Protein AF-A0A815Y997-F1 (afdb_monomer)

Structure (mmCIF, N/CA/C/O backbone):
data_AF-A0A815Y997-F1
#
_entry.id   AF-A0A815Y997-F1
#
loop_
_atom_site.group_PDB
_atom_site.id
_atom_site.type_symbol
_atom_site.label_atom_id
_atom_site.label_alt_id
_atom_site.label_comp_id
_atom_site.label_asym_id
_atom_site.label_entity_id
_atom_site.label_seq_id
_atom_site.pdbx_PDB_ins_code
_atom_site.Cartn_x
_atom_site.Ca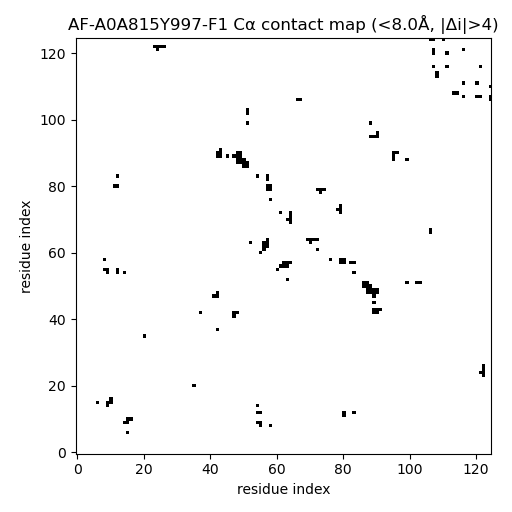rtn_y
_atom_site.Cartn_z
_atom_site.occupancy
_atom_site.B_iso_or_equiv
_atom_site.auth_seq_id
_atom_site.auth_comp_id
_atom_site.auth_asym_id
_atom_site.auth_atom_id
_atom_site.pdbx_PDB_model_num
ATOM 1 N N . MET A 1 1 ? -8.553 -7.867 -25.626 1.00 34.75 1 MET A N 1
ATOM 2 C CA . MET A 1 1 ? -7.092 -7.626 -25.616 1.00 34.75 1 MET A CA 1
ATOM 3 C C . MET A 1 1 ? -6.710 -6.727 -24.426 1.00 34.75 1 MET A C 1
ATOM 5 O O . MET A 1 1 ? -6.294 -5.599 -24.624 1.00 34.75 1 MET A O 1
ATOM 9 N N . LYS A 1 2 ? -6.912 -7.199 -23.182 1.00 36.78 2 LYS A N 1
ATOM 10 C CA . LYS A 1 2 ? -6.585 -6.477 -21.922 1.00 36.78 2 LYS A CA 1
ATOM 11 C C . LYS A 1 2 ? -5.478 -7.158 -21.095 1.00 36.78 2 LYS A C 1
ATOM 13 O O . LYS A 1 2 ? -4.909 -6.549 -20.205 1.00 36.78 2 LYS A O 1
ATOM 18 N N . ILE A 1 3 ? -5.138 -8.401 -21.444 1.00 42.72 3 ILE A N 1
ATOM 19 C CA . ILE A 1 3 ? -4.281 -9.288 -20.643 1.00 42.72 3 ILE A CA 1
ATOM 20 C C . ILE A 1 3 ? -2.800 -8.855 -20.675 1.00 42.72 3 ILE A C 1
ATOM 22 O O . ILE A 1 3 ? -2.062 -9.110 -19.733 1.00 42.72 3 ILE A O 1
ATOM 26 N N . GLN A 1 4 ? -2.346 -8.163 -21.728 1.00 40.91 4 GLN A N 1
ATOM 27 C CA . GLN A 1 4 ? -0.933 -7.775 -21.860 1.00 40.91 4 GLN A CA 1
ATOM 28 C C . GLN A 1 4 ? -0.548 -6.508 -21.084 1.00 40.91 4 GLN A C 1
ATOM 30 O O . GLN A 1 4 ? 0.566 -6.441 -20.575 1.00 40.91 4 GLN A O 1
ATOM 35 N N . SER A 1 5 ? -1.425 -5.504 -20.978 1.00 47.19 5 SER A N 1
ATOM 36 C CA . SER A 1 5 ? -1.063 -4.226 -20.342 1.00 47.19 5 SER A CA 1
ATOM 37 C C . SER A 1 5 ? -0.958 -4.330 -18.822 1.00 47.19 5 SER A C 1
ATOM 39 O O . SER A 1 5 ? -0.089 -3.697 -18.227 1.00 47.19 5 SER A O 1
ATOM 41 N N . GLU A 1 6 ? -1.816 -5.144 -18.203 1.00 53.66 6 GLU A N 1
ATOM 42 C CA . GLU A 1 6 ? -1.800 -5.390 -16.755 1.00 53.66 6 GLU A CA 1
ATOM 43 C C . GLU A 1 6 ? -0.541 -6.176 -16.356 1.00 53.66 6 GLU A C 1
ATOM 45 O O . GLU A 1 6 ? 0.177 -5.758 -15.454 1.00 53.66 6 GLU A O 1
ATOM 50 N N . TYR A 1 7 ? -0.156 -7.191 -17.140 1.00 59.41 7 TYR A N 1
ATOM 51 C CA . TYR A 1 7 ? 1.080 -7.953 -16.921 1.00 59.41 7 TYR A CA 1
ATOM 52 C C . TYR A 1 7 ? 2.360 -7.110 -17.015 1.00 59.41 7 TYR A C 1
ATOM 54 O O . TYR A 1 7 ? 3.330 -7.376 -16.307 1.00 59.41 7 TYR A O 1
ATOM 62 N N . ILE A 1 8 ? 2.400 -6.114 -17.907 1.00 66.06 8 ILE A N 1
ATOM 63 C CA . ILE A 1 8 ? 3.563 -5.223 -18.048 1.00 66.06 8 ILE A CA 1
ATOM 64 C C . ILE A 1 8 ? 3.687 -4.314 -16.821 1.00 66.06 8 ILE A C 1
ATOM 66 O O . ILE A 1 8 ? 4.790 -4.144 -16.299 1.00 66.06 8 ILE A O 1
ATOM 70 N N . ALA A 1 9 ? 2.567 -3.768 -16.336 1.00 69.44 9 ALA A N 1
ATOM 71 C CA . ALA A 1 9 ? 2.550 -2.962 -15.121 1.00 69.44 9 ALA A CA 1
ATOM 72 C C . ALA A 1 9 ? 2.970 -3.799 -13.901 1.00 69.44 9 ALA A C 1
ATOM 74 O O . ALA A 1 9 ? 3.869 -3.389 -13.166 1.00 69.44 9 ALA A O 1
ATOM 75 N N . ASP A 1 10 ? 2.413 -5.000 -13.747 1.00 72.19 10 ASP A N 1
ATOM 76 C CA . ASP A 1 10 ? 2.740 -5.899 -12.638 1.00 72.19 10 ASP A CA 1
ATOM 77 C C . ASP A 1 10 ? 4.213 -6.310 -12.648 1.00 72.19 10 ASP A C 1
ATOM 79 O O . ASP A 1 10 ? 4.871 -6.232 -11.611 1.00 72.19 10 ASP A O 1
ATOM 83 N N . ARG A 1 11 ? 4.773 -6.636 -13.822 1.00 82.62 11 ARG A N 1
ATOM 84 C CA . ARG A 1 11 ? 6.211 -6.915 -13.983 1.00 82.62 11 ARG A CA 1
ATOM 85 C C . ARG A 1 11 ? 7.089 -5.728 -13.621 1.00 82.62 11 ARG A C 1
ATOM 87 O O . ARG A 1 11 ? 8.116 -5.903 -12.970 1.00 82.62 11 ARG A O 1
ATOM 94 N N . SER A 1 12 ? 6.699 -4.520 -14.029 1.00 82.56 12 SER A N 1
ATOM 95 C CA . SER A 1 12 ? 7.466 -3.305 -13.721 1.00 82.56 12 SER A CA 1
ATOM 96 C C . SER A 1 12 ? 7.484 -2.986 -12.222 1.00 82.56 12 SER A C 1
ATOM 98 O O . SER A 1 12 ? 8.475 -2.478 -11.709 1.00 82.56 12 SER A O 1
ATOM 100 N N . LEU A 1 13 ? 6.413 -3.350 -11.510 1.00 82.75 13 LEU A N 1
ATOM 101 C CA . LEU A 1 13 ? 6.271 -3.203 -10.059 1.00 82.75 13 LEU A CA 1
ATOM 102 C C . LEU A 1 13 ? 6.807 -4.419 -9.278 1.00 82.75 13 LEU A C 1
ATOM 104 O O . LEU A 1 13 ? 6.801 -4.417 -8.045 1.00 82.75 13 LEU A O 1
ATOM 108 N N . GLY A 1 14 ? 7.224 -5.476 -9.982 1.00 82.44 14 GLY A N 1
ATOM 109 C CA . GLY A 1 14 ? 7.600 -6.769 -9.413 1.00 82.44 14 GLY A CA 1
ATOM 110 C C . GLY A 1 14 ? 6.451 -7.517 -8.730 1.00 82.44 14 GLY A C 1
ATOM 111 O O . GLY A 1 14 ? 6.708 -8.455 -7.981 1.00 82.44 14 GLY A O 1
ATOM 112 N N . ALA A 1 15 ? 5.198 -7.106 -8.947 1.00 79.50 15 ALA A N 1
ATOM 113 C CA . ALA A 1 15 ? 4.014 -7.713 -8.342 1.00 79.50 15 ALA A CA 1
ATOM 114 C C . ALA A 1 15 ? 3.763 -9.141 -8.855 1.00 79.50 15 ALA A C 1
ATOM 116 O O . ALA A 1 15 ? 3.211 -9.960 -8.127 1.00 79.50 15 ALA A O 1
ATOM 117 N N . ASP A 1 16 ? 4.254 -9.472 -10.052 1.00 82.44 16 ASP A N 1
ATOM 118 C CA . ASP A 1 16 ? 4.198 -10.813 -10.646 1.00 82.44 16 ASP A CA 1
ATOM 119 C C . ASP A 1 16 ? 5.035 -11.864 -9.892 1.00 82.44 16 ASP A C 1
ATOM 121 O O . ASP A 1 16 ? 4.873 -13.063 -10.112 1.00 82.44 16 ASP A O 1
ATOM 125 N N . LYS A 1 17 ? 5.918 -11.424 -8.987 1.00 83.06 17 LYS A N 1
ATOM 126 C CA . LYS A 1 17 ? 6.767 -12.285 -8.148 1.00 83.06 17 LYS A CA 1
ATOM 127 C C . LYS A 1 17 ? 6.179 -12.548 -6.762 1.00 83.06 17 LYS A C 1
ATOM 129 O O . LYS A 1 17 ? 6.819 -13.215 -5.951 1.00 83.06 17 LYS A O 1
ATOM 134 N N . HIS A 1 18 ? 4.995 -12.012 -6.467 1.00 78.81 18 HIS A N 1
ATOM 135 C CA . HIS A 1 18 ? 4.388 -12.075 -5.143 1.00 78.81 18 HIS A CA 1
ATOM 136 C C . HIS A 1 18 ? 2.983 -12.674 -5.197 1.00 78.81 18 HIS A C 1
ATOM 138 O O . HIS A 1 18 ? 2.184 -12.367 -6.077 1.00 78.81 18 HIS A O 1
ATOM 144 N N . VAL A 1 19 ? 2.655 -13.478 -4.187 1.00 77.75 19 VAL A N 1
ATOM 145 C CA . VAL A 1 19 ? 1.258 -13.771 -3.853 1.00 77.75 19 VAL A CA 1
ATOM 146 C C . VAL A 1 19 ? 0.752 -12.610 -3.005 1.00 77.75 19 VAL A C 1
ATOM 148 O O . VAL A 1 19 ? 1.374 -12.274 -1.996 1.00 77.75 19 VAL A O 1
ATOM 151 N N . PHE A 1 20 ? -0.354 -11.987 -3.407 1.00 78.75 20 PHE A N 1
ATOM 152 C CA . PHE A 1 20 ? -0.959 -10.891 -2.655 1.00 78.75 20 PHE A CA 1
ATOM 153 C C . PHE A 1 20 ? -2.379 -11.237 -2.212 1.00 78.75 20 PHE A C 1
ATOM 155 O O . PHE A 1 20 ? -3.056 -12.075 -2.801 1.00 78.75 20 PHE A O 1
ATOM 162 N N . SER A 1 21 ? -2.819 -10.560 -1.158 1.00 74.81 21 SER A N 1
ATOM 163 C CA . SER A 1 21 ? -4.199 -10.556 -0.691 1.00 74.81 21 SER A CA 1
ATOM 164 C C . SER A 1 21 ? -4.541 -9.150 -0.201 1.00 74.81 21 SER A C 1
ATOM 166 O O . SER A 1 21 ? -3.645 -8.380 0.161 1.00 74.81 21 SER A O 1
ATOM 168 N N . VAL A 1 22 ? -5.825 -8.799 -0.218 1.00 76.12 22 VAL A N 1
ATOM 169 C CA . VAL A 1 22 ? -6.319 -7.522 0.299 1.00 76.12 22 VAL A CA 1
ATOM 170 C C . VAL A 1 22 ? -6.853 -7.748 1.706 1.00 76.12 22 VAL A C 1
ATOM 172 O O . VAL A 1 22 ? -7.729 -8.579 1.920 1.00 76.12 22 VAL A O 1
ATOM 175 N N . LEU A 1 23 ? -6.332 -6.992 2.671 1.00 70.62 23 LEU A N 1
ATOM 176 C CA . LEU A 1 23 ? -6.836 -7.012 4.038 1.00 70.62 23 LEU A CA 1
ATOM 177 C C . LEU A 1 23 ? -7.893 -5.914 4.219 1.00 70.62 23 LEU A C 1
ATOM 179 O O . LEU A 1 23 ? -7.590 -4.727 4.080 1.00 70.62 23 LEU A O 1
ATOM 183 N N . GLY A 1 24 ? -9.113 -6.318 4.572 1.00 65.81 24 GLY A N 1
ATOM 184 C CA . GLY A 1 24 ? -10.253 -5.424 4.790 1.00 65.81 24 GLY A CA 1
ATOM 185 C C . GLY A 1 24 ? -11.247 -5.410 3.622 1.00 65.81 24 GLY A C 1
ATOM 186 O O . GLY A 1 24 ? -11.118 -6.210 2.695 1.00 65.81 24 GLY A O 1
ATOM 187 N N . PRO A 1 25 ? -12.257 -4.523 3.667 1.00 63.59 25 PRO A N 1
ATOM 188 C CA . PRO A 1 25 ? -13.288 -4.463 2.637 1.00 63.59 25 PRO A CA 1
ATOM 189 C C . PRO A 1 25 ? -12.693 -4.166 1.255 1.00 63.59 25 PRO A C 1
ATOM 191 O O . PRO A 1 25 ? -11.882 -3.246 1.110 1.00 63.59 25 PRO A O 1
ATOM 194 N N . HIS A 1 26 ? -13.103 -4.933 0.243 1.00 68.12 26 HIS A N 1
ATOM 195 C CA . HIS A 1 26 ? -12.677 -4.748 -1.142 1.00 68.12 26 HIS A CA 1
ATOM 196 C C . HIS A 1 26 ? -13.839 -4.938 -2.122 1.00 68.12 26 HIS A C 1
ATOM 198 O O . HIS A 1 26 ? -14.731 -5.753 -1.908 1.00 68.12 26 HIS A O 1
ATOM 204 N N . LEU A 1 27 ? -13.785 -4.244 -3.260 1.00 65.81 27 LEU A N 1
ATOM 205 C CA . LEU A 1 27 ? -14.838 -4.281 -4.288 1.00 65.81 27 LEU A CA 1
ATOM 206 C C . LEU A 1 27 ? -14.636 -5.381 -5.348 1.00 65.81 27 LEU A C 1
ATOM 208 O O . LEU A 1 27 ? -15.479 -5.585 -6.224 1.00 65.81 27 LEU A O 1
ATOM 212 N N . GLY A 1 28 ? -13.506 -6.094 -5.303 1.00 66.81 28 GLY A N 1
ATOM 213 C CA . GLY A 1 28 ? -13.209 -7.159 -6.257 1.00 66.81 28 GLY A CA 1
ATOM 214 C C . GLY A 1 28 ? -13.954 -8.449 -5.926 1.00 66.81 28 GLY A C 1
ATOM 215 O O . GLY A 1 28 ? -13.407 -9.330 -5.278 1.00 66.81 28 GLY A O 1
ATOM 216 N N . HIS A 1 29 ? -15.182 -8.578 -6.425 1.00 62.84 29 HIS A N 1
ATOM 217 C CA . HIS A 1 29 ? -16.015 -9.791 -6.354 1.00 62.84 29 HIS A CA 1
ATOM 218 C C . HIS A 1 29 ? -15.317 -11.056 -6.896 1.00 62.84 29 HIS A C 1
ATOM 220 O O . HIS A 1 29 ? -15.727 -12.171 -6.599 1.00 62.84 29 HIS A O 1
ATOM 226 N N . TYR A 1 30 ? -14.249 -10.886 -7.677 1.00 67.38 30 TYR A N 1
ATOM 227 C CA . TYR A 1 30 ? -13.436 -11.958 -8.243 1.00 67.38 30 TYR A CA 1
ATOM 228 C C . TYR A 1 30 ? -12.289 -12.438 -7.335 1.00 67.38 30 TYR A C 1
ATOM 230 O O . TYR A 1 30 ? -11.641 -13.423 -7.675 1.00 67.38 30 TYR A O 1
ATOM 238 N N . TYR A 1 31 ? -12.021 -11.780 -6.199 1.00 61.41 31 TYR A N 1
ATOM 239 C CA . TYR A 1 31 ? -10.953 -12.193 -5.275 1.00 61.41 31 TYR A CA 1
ATOM 240 C C . TYR A 1 31 ? -11.365 -13.308 -4.293 1.00 61.41 31 TYR A C 1
ATOM 242 O O . TYR A 1 31 ? -10.506 -13.834 -3.588 1.00 61.41 31 TYR A O 1
ATOM 250 N N . GLY A 1 32 ? -12.635 -13.736 -4.315 1.00 59.78 32 GLY A N 1
ATOM 251 C CA . GLY A 1 32 ? -13.167 -14.813 -3.473 1.00 59.78 32 GLY A CA 1
ATOM 252 C C . GLY A 1 32 ? -13.206 -14.473 -1.976 1.00 59.78 32 GLY A C 1
ATOM 253 O O . GLY A 1 32 ? -12.616 -13.496 -1.526 1.00 59.78 32 GLY A O 1
ATOM 254 N N . ASP A 1 33 ? -13.879 -15.310 -1.185 1.00 59.34 33 ASP A N 1
ATOM 255 C CA . ASP A 1 33 ? -14.001 -15.144 0.274 1.00 59.34 33 ASP A CA 1
ATOM 256 C C . ASP A 1 33 ? -12.776 -15.714 1.019 1.00 59.34 33 ASP A C 1
ATOM 258 O O . ASP A 1 33 ? -12.891 -16.540 1.927 1.00 59.34 33 ASP A O 1
ATOM 262 N N . ILE A 1 34 ? -11.564 -15.339 0.600 1.00 59.97 34 ILE A N 1
ATOM 263 C CA . ILE A 1 34 ? -10.331 -15.872 1.193 1.00 59.97 34 ILE A CA 1
ATOM 264 C C . ILE A 1 34 ? -9.922 -15.014 2.391 1.00 59.97 34 ILE A C 1
ATOM 266 O O . ILE A 1 34 ? -9.319 -13.950 2.253 1.00 59.97 34 ILE A O 1
ATOM 270 N N . ILE A 1 35 ? -10.185 -15.521 3.595 1.00 56.38 35 ILE A N 1
ATOM 271 C CA . ILE A 1 35 ? -9.672 -14.940 4.839 1.00 56.38 35 ILE A CA 1
ATOM 272 C C . ILE A 1 35 ? -8.255 -15.471 5.079 1.00 56.38 35 ILE A C 1
ATOM 274 O O . ILE A 1 35 ? -8.062 -16.633 5.439 1.00 56.38 35 ILE A O 1
ATOM 278 N N . VAL A 1 36 ? -7.247 -14.617 4.897 1.00 62.12 36 VAL A N 1
ATOM 279 C CA . VAL A 1 36 ? -5.849 -14.959 5.192 1.00 62.12 36 VAL A CA 1
ATOM 280 C C . VAL A 1 36 ? -5.518 -14.548 6.626 1.00 62.12 36 VAL A C 1
ATOM 282 O O . VAL A 1 36 ? -5.438 -13.363 6.944 1.00 62.12 36 VAL A O 1
ATOM 285 N N . VAL A 1 37 ? -5.308 -15.533 7.500 1.00 60.12 37 VAL A N 1
ATOM 286 C CA . VAL A 1 37 ? -4.822 -15.309 8.869 1.00 60.12 37 VAL A CA 1
ATOM 287 C C . VAL A 1 37 ? -3.302 -15.404 8.866 1.00 60.12 37 VAL A C 1
ATOM 289 O O . VAL A 1 37 ? -2.734 -16.488 8.722 1.00 60.12 37 VAL A O 1
ATOM 292 N N . PHE A 1 38 ? -2.623 -14.273 9.036 1.00 66.94 38 PHE A N 1
ATOM 293 C CA . PHE A 1 38 ? -1.168 -14.268 9.103 1.00 66.94 38 PHE A CA 1
ATOM 294 C C . PHE A 1 38 ? -0.688 -14.631 10.511 1.00 66.94 38 PHE A C 1
ATOM 296 O O . PHE A 1 38 ? -0.898 -13.892 11.474 1.00 66.94 38 PHE A O 1
ATOM 303 N N . LYS A 1 39 ? 0.008 -15.766 10.635 1.00 80.25 39 LYS A N 1
ATOM 304 C CA . LYS A 1 39 ? 0.821 -16.051 11.824 1.00 80.25 39 LYS A CA 1
ATOM 305 C C . LYS A 1 39 ? 1.896 -14.975 11.954 1.00 80.25 39 LYS A C 1
ATOM 307 O O . LYS A 1 39 ? 2.503 -14.594 10.954 1.00 80.25 39 LYS A O 1
ATOM 312 N N . LYS A 1 40 ? 2.180 -14.536 13.184 1.00 81.38 40 LYS A N 1
ATOM 313 C CA . LYS A 1 40 ? 3.202 -13.515 13.469 1.00 81.38 40 LYS A CA 1
ATOM 314 C C . LYS A 1 40 ? 4.539 -13.834 12.788 1.00 81.38 40 LYS A C 1
ATOM 316 O O . LYS A 1 40 ? 5.133 -12.960 12.182 1.00 81.38 40 LYS A O 1
ATOM 321 N N . GLU A 1 41 ? 4.968 -15.090 12.810 1.00 84.19 41 GLU A N 1
ATOM 322 C CA . GLU A 1 41 ? 6.200 -15.548 12.148 1.00 84.19 41 GLU A CA 1
ATOM 323 C C . GLU A 1 41 ? 6.240 -1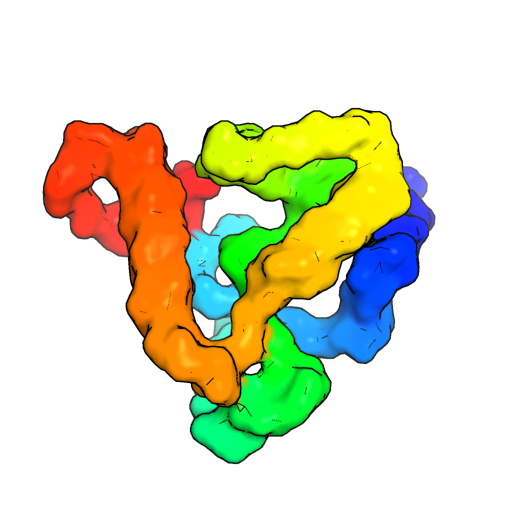5.202 10.651 1.00 84.19 41 GLU A C 1
ATOM 325 O O . GLU A 1 41 ? 7.265 -14.747 10.155 1.00 84.19 41 GLU A O 1
ATOM 330 N N . ILE A 1 42 ? 5.111 -15.342 9.949 1.00 82.81 42 ILE A N 1
ATOM 331 C CA . ILE A 1 42 ? 4.993 -15.007 8.525 1.00 82.81 42 ILE A CA 1
ATOM 332 C C . ILE A 1 42 ? 5.024 -13.489 8.338 1.00 82.81 42 ILE A C 1
ATOM 334 O O . ILE A 1 42 ? 5.721 -13.003 7.459 1.00 82.81 42 ILE A O 1
ATOM 338 N N . MET A 1 43 ? 4.319 -12.728 9.181 1.00 84.31 43 MET A N 1
ATOM 339 C CA . MET A 1 43 ? 4.291 -11.258 9.093 1.00 84.31 43 MET A CA 1
ATOM 340 C C . MET A 1 43 ? 5.660 -10.609 9.328 1.00 84.31 43 MET A C 1
ATOM 342 O O . MET A 1 43 ? 5.895 -9.494 8.874 1.00 84.31 43 MET A O 1
ATOM 346 N N . PHE A 1 44 ? 6.536 -11.281 10.076 1.00 86.25 44 PHE A N 1
ATOM 347 C CA . PHE A 1 44 ? 7.890 -10.819 10.378 1.00 86.25 44 PHE A CA 1
ATOM 348 C C . PHE A 1 44 ? 8.950 -11.425 9.443 1.00 86.25 44 PHE A C 1
ATOM 350 O O . PHE A 1 44 ? 10.129 -11.099 9.589 1.00 86.25 44 PHE A O 1
ATOM 357 N N . HIS A 1 45 ? 8.558 -12.280 8.490 1.00 88.31 45 HIS A N 1
ATOM 358 C CA . HIS A 1 45 ? 9.462 -12.804 7.470 1.00 88.31 45 HIS A CA 1
ATOM 359 C C . HIS A 1 45 ? 9.907 -11.665 6.537 1.00 88.31 45 HIS A C 1
ATOM 361 O O . HIS A 1 45 ? 9.039 -10.936 6.072 1.00 88.31 45 HIS A O 1
ATOM 367 N N . PRO A 1 46 ? 11.202 -11.531 6.190 1.00 85.50 46 PRO A N 1
ATOM 368 C CA . PRO A 1 46 ? 11.718 -10.398 5.403 1.00 85.50 46 PRO A CA 1
ATOM 369 C C . PRO A 1 46 ? 11.050 -10.214 4.030 1.00 85.50 46 PRO A C 1
ATOM 371 O O . PRO A 1 46 ? 10.998 -9.104 3.501 1.00 85.50 46 PRO A O 1
ATOM 374 N N . ASP A 1 47 ? 10.517 -11.294 3.458 1.00 84.94 47 ASP A N 1
ATOM 375 C CA . ASP A 1 47 ? 9.804 -11.250 2.174 1.00 84.94 47 ASP A CA 1
ATOM 376 C C . ASP A 1 47 ? 8.318 -10.865 2.305 1.00 84.94 47 ASP A C 1
ATOM 378 O O . ASP A 1 47 ? 7.659 -10.572 1.301 1.00 84.94 47 ASP A O 1
ATOM 382 N N . ALA A 1 48 ? 7.774 -10.829 3.525 1.00 85.19 48 ALA A N 1
ATOM 383 C CA . ALA A 1 48 ? 6.405 -10.406 3.775 1.00 85.19 48 ALA A CA 1
ATOM 384 C C . ALA A 1 48 ? 6.326 -8.880 3.786 1.00 85.19 48 ALA A C 1
ATOM 386 O O . ALA A 1 48 ? 6.947 -8.202 4.594 1.00 85.19 48 ALA A O 1
ATOM 387 N N . ASN A 1 49 ? 5.531 -8.317 2.883 1.00 84.88 49 ASN A N 1
ATOM 388 C CA . ASN A 1 49 ? 5.377 -6.875 2.772 1.00 84.88 49 ASN A CA 1
ATOM 389 C C . ASN A 1 49 ? 3.900 -6.505 2.793 1.00 84.88 49 ASN A C 1
ATOM 391 O O . ASN A 1 49 ? 3.079 -7.153 2.147 1.00 84.88 49 ASN A O 1
ATOM 395 N N . PHE A 1 50 ? 3.583 -5.417 3.484 1.00 85.31 50 PHE A N 1
ATOM 396 C CA . PHE A 1 50 ? 2.255 -4.828 3.508 1.00 85.31 50 PHE A CA 1
ATOM 397 C C . PHE A 1 50 ? 2.289 -3.532 2.715 1.00 85.31 50 PHE A C 1
ATOM 399 O O . PHE A 1 50 ? 3.237 -2.758 2.789 1.00 85.31 50 PHE A O 1
ATOM 406 N N . SER A 1 51 ? 1.255 -3.279 1.928 1.00 85.31 51 SER A N 1
ATOM 407 C CA . SER A 1 51 ? 1.114 -2.012 1.219 1.00 85.31 51 SER A CA 1
ATOM 408 C C . SER A 1 51 ? -0.292 -1.491 1.440 1.00 85.31 51 SER A C 1
ATOM 410 O O . SER A 1 51 ? -1.253 -2.252 1.467 1.00 85.31 51 SER A O 1
ATOM 412 N N . ILE A 1 52 ? -0.397 -0.182 1.640 1.00 82.94 52 ILE A N 1
ATOM 413 C CA . ILE A 1 52 ? -1.668 0.496 1.920 1.00 82.94 52 ILE A CA 1
ATOM 414 C C . ILE A 1 52 ? -2.582 0.489 0.686 1.00 82.94 52 ILE A C 1
ATOM 416 O O . ILE A 1 52 ? -3.804 0.540 0.798 1.00 82.94 52 ILE A O 1
ATOM 420 N N . GLN A 1 53 ? -1.980 0.452 -0.500 1.00 83.38 53 GLN A N 1
ATOM 421 C CA . GLN A 1 53 ? -2.644 0.452 -1.795 1.00 83.38 53 GLN A CA 1
ATOM 422 C C . GLN A 1 53 ? -1.993 -0.609 -2.674 1.00 83.38 53 GLN A C 1
ATOM 424 O O . GLN A 1 53 ? -0.787 -0.838 -2.571 1.00 83.38 53 GLN A O 1
ATOM 429 N N . ALA A 1 54 ? -2.781 -1.205 -3.568 1.00 82.31 54 ALA A N 1
ATOM 430 C CA . ALA A 1 54 ? -2.262 -2.123 -4.572 1.00 82.31 54 ALA A CA 1
ATOM 431 C C . ALA A 1 54 ? -1.144 -1.456 -5.393 1.00 82.31 54 ALA A C 1
ATOM 433 O O . ALA A 1 54 ? -1.216 -0.262 -5.696 1.00 82.31 54 ALA A O 1
ATOM 434 N N . GLY A 1 55 ? -0.128 -2.223 -5.800 1.00 84.56 55 GLY A N 1
ATOM 435 C CA . GLY A 1 55 ? 0.974 -1.687 -6.608 1.00 84.56 55 GLY A CA 1
ATOM 436 C C . GLY A 1 55 ? 0.483 -1.029 -7.900 1.00 84.56 55 GLY A C 1
ATOM 437 O O . GLY A 1 55 ? 0.938 0.053 -8.264 1.00 84.56 55 GLY A O 1
ATOM 438 N N . THR A 1 56 ? -0.531 -1.615 -8.540 1.00 83.88 56 THR A N 1
ATOM 439 C CA . THR A 1 56 ? -1.170 -1.086 -9.756 1.00 83.88 56 THR A CA 1
ATOM 440 C C . THR A 1 56 ? -1.802 0.299 -9.569 1.00 83.88 56 THR A C 1
ATOM 442 O O . THR A 1 56 ? -1.937 1.042 -10.546 1.00 83.88 56 THR A O 1
ATOM 445 N N . SER A 1 57 ? -2.113 0.715 -8.333 1.00 87.12 57 SER A N 1
ATOM 446 C CA . SER A 1 57 ? -2.559 2.081 -8.022 1.00 87.12 57 SER A CA 1
ATOM 447 C C . SER A 1 57 ? -1.465 3.132 -8.263 1.00 87.12 57 SER A C 1
ATOM 449 O O . SER A 1 57 ? -1.785 4.301 -8.472 1.00 87.12 57 SER A O 1
ATOM 451 N N . PHE A 1 58 ? -0.184 2.743 -8.261 1.00 89.25 58 PHE A N 1
ATOM 452 C CA . PHE A 1 58 ? 0.948 3.599 -8.644 1.00 89.25 58 PHE A CA 1
ATOM 453 C C . PHE A 1 58 ? 1.217 3.575 -10.155 1.00 89.25 58 PHE A C 1
ATOM 455 O O . PHE A 1 58 ? 2.021 4.359 -10.645 1.00 89.25 58 PHE A O 1
ATOM 462 N N . GLY A 1 59 ? 0.559 2.690 -10.905 1.00 84.81 59 GLY A N 1
ATOM 463 C CA . GLY A 1 59 ? 0.707 2.567 -12.351 1.00 84.81 59 GLY A CA 1
ATOM 464 C C . GLY A 1 59 ? -0.040 3.658 -13.138 1.00 84.81 59 GLY A C 1
ATOM 465 O O . GLY A 1 59 ? -0.177 4.797 -12.680 1.00 84.81 59 GLY A O 1
ATOM 466 N N . PRO A 1 60 ? -0.553 3.338 -14.339 1.00 80.62 60 PRO A N 1
ATOM 467 C CA . PRO A 1 60 ? -1.262 4.297 -15.192 1.00 80.62 60 PRO A CA 1
ATOM 468 C C . PRO A 1 60 ? -2.513 4.919 -14.558 1.00 80.62 60 PRO A C 1
ATOM 470 O O . PRO A 1 60 ? -2.865 6.041 -14.906 1.00 80.62 60 PRO A O 1
ATOM 473 N N . SER A 1 61 ? -3.168 4.219 -13.624 1.00 80.62 61 SER A N 1
ATOM 474 C CA . SER A 1 61 ? -4.370 4.717 -12.941 1.00 80.62 61 SER A CA 1
ATOM 475 C C . SER A 1 61 ? -4.098 5.957 -12.083 1.00 80.62 61 SER A C 1
ATOM 477 O O . SER A 1 61 ? -4.989 6.782 -11.902 1.00 80.62 61 SER A O 1
ATOM 479 N N . GLY A 1 62 ? -2.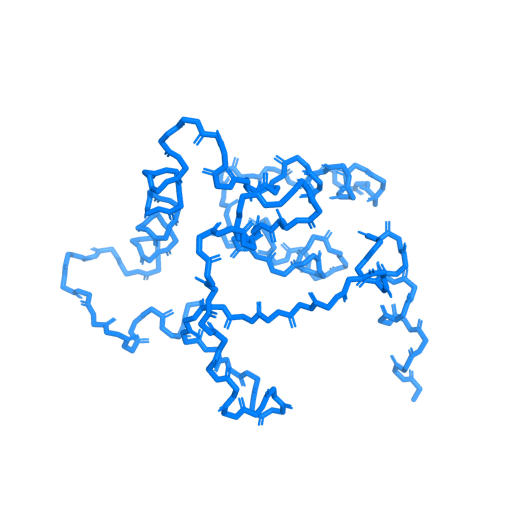885 6.084 -11.529 1.00 84.81 62 GLY A N 1
ATOM 480 C CA . GLY A 1 62 ? -2.522 7.163 -10.609 1.00 84.81 62 GLY A CA 1
ATOM 481 C C . GLY A 1 62 ? -3.369 7.213 -9.329 1.00 84.81 62 GLY A C 1
ATOM 482 O O . GLY A 1 62 ? -3.320 8.204 -8.596 1.00 84.81 62 GLY A O 1
ATOM 483 N N . ASN A 1 63 ? -4.139 6.160 -9.035 1.00 87.38 63 ASN A N 1
ATOM 484 C CA . ASN A 1 63 ? -5.070 6.118 -7.909 1.00 87.38 63 ASN A CA 1
ATOM 485 C C . ASN A 1 63 ? -4.360 6.339 -6.571 1.00 87.38 63 ASN A C 1
ATOM 487 O O . ASN A 1 63 ? -4.893 7.029 -5.704 1.00 87.38 63 ASN A O 1
ATOM 491 N N . ALA A 1 64 ? -3.128 5.843 -6.420 1.00 89.31 64 ALA A N 1
ATOM 492 C CA . ALA A 1 64 ? -2.330 6.062 -5.218 1.00 89.31 64 ALA A CA 1
ATOM 493 C C . ALA A 1 64 ? -2.204 7.560 -4.893 1.00 89.31 64 ALA A C 1
ATOM 495 O O . ALA A 1 64 ? -2.345 7.941 -3.737 1.00 89.31 64 ALA A O 1
ATOM 496 N N . TYR A 1 65 ? -2.025 8.405 -5.909 1.00 91.06 65 TYR A N 1
ATOM 497 C CA . TYR A 1 65 ? -1.891 9.857 -5.772 1.00 91.06 65 TYR A CA 1
ATOM 498 C C . TYR A 1 65 ? -3.249 10.556 -5.624 1.00 91.06 65 TYR A C 1
ATOM 500 O O . TYR A 1 65 ? -3.392 11.487 -4.833 1.00 91.06 65 TYR A O 1
ATOM 508 N N . LYS A 1 66 ? -4.283 10.076 -6.329 1.00 87.00 66 LYS A N 1
ATOM 509 C CA . LYS A 1 66 ? -5.656 10.595 -6.198 1.00 87.00 66 LYS A CA 1
ATOM 510 C C . LYS A 1 66 ? -6.201 10.400 -4.783 1.00 87.00 66 LYS A C 1
ATOM 512 O O . LYS A 1 66 ? -6.795 11.322 -4.218 1.00 87.00 66 LYS A O 1
ATOM 517 N N . HIS A 1 67 ? -6.009 9.217 -4.202 1.00 83.44 67 HIS A N 1
ATOM 518 C CA . HIS A 1 67 ? -6.517 8.896 -2.868 1.00 83.44 67 HIS A CA 1
ATOM 519 C C . HIS A 1 67 ? -5.634 9.484 -1.763 1.00 83.44 67 HIS A C 1
ATOM 521 O O . HIS A 1 67 ? -6.178 9.936 -0.758 1.00 83.44 67 HIS A O 1
ATOM 527 N N . ARG A 1 68 ? -4.317 9.605 -1.981 1.00 87.12 68 ARG A N 1
ATOM 528 C CA . ARG A 1 68 ? -3.343 10.094 -0.990 1.00 87.12 68 ARG A CA 1
ATOM 529 C C . ARG A 1 68 ? -2.763 11.448 -1.424 1.00 87.12 68 ARG A C 1
ATOM 531 O O . ARG A 1 68 ? -1.696 11.483 -2.026 1.00 87.12 68 ARG A O 1
ATOM 538 N N . PRO A 1 69 ? -3.420 12.581 -1.114 1.00 84.31 69 PRO A N 1
ATOM 539 C CA . PRO A 1 69 ? -2.985 13.907 -1.563 1.00 84.31 69 PRO A CA 1
ATOM 540 C C . PRO A 1 69 ? -1.646 14.340 -0.944 1.00 84.31 69 PRO A C 1
ATOM 542 O O . PRO A 1 69 ? -0.997 15.248 -1.453 1.00 84.31 69 PRO A O 1
ATOM 545 N N . TRP A 1 70 ? -1.214 13.676 0.132 1.00 86.25 70 TRP A N 1
ATOM 546 C CA . TRP A 1 70 ? 0.121 13.822 0.715 1.00 86.25 70 TRP A CA 1
ATOM 547 C C . TRP A 1 70 ? 1.229 13.143 -0.105 1.00 86.25 70 TRP A C 1
ATOM 549 O O . TRP A 1 70 ? 2.407 13.388 0.141 1.00 86.25 70 TRP A O 1
ATOM 559 N N . LEU A 1 71 ? 0.882 12.311 -1.091 1.00 89.00 71 LEU A N 1
ATOM 560 C CA . LEU A 1 71 ? 1.822 11.712 -2.029 1.00 89.00 71 LEU A CA 1
ATOM 561 C C . LEU A 1 71 ? 1.744 12.442 -3.376 1.00 89.00 71 LEU A C 1
ATOM 563 O O . LEU A 1 71 ? 0.717 12.426 -4.050 1.00 89.00 71 LEU A O 1
ATOM 567 N N . LYS A 1 72 ? 2.855 13.043 -3.811 1.00 90.75 72 LYS A N 1
ATOM 568 C CA . LYS A 1 72 ? 2.933 13.734 -5.105 1.00 90.75 72 LYS A CA 1
ATOM 569 C C . LYS A 1 72 ? 3.285 12.762 -6.230 1.00 90.75 72 LYS A C 1
ATOM 571 O O . LYS A 1 72 ? 4.247 12.001 -6.113 1.00 90.75 72 LYS A O 1
ATOM 576 N N . ASP A 1 73 ? 2.533 12.823 -7.326 1.00 91.44 73 ASP A N 1
ATOM 577 C CA . ASP A 1 73 ? 2.842 12.064 -8.537 1.00 91.44 73 ASP A CA 1
ATOM 578 C C . ASP A 1 73 ? 4.121 12.611 -9.194 1.00 91.44 73 ASP A C 1
ATOM 580 O O . ASP A 1 73 ? 4.168 13.795 -9.546 1.00 91.44 73 ASP A O 1
ATOM 584 N N . PRO A 1 74 ? 5.173 11.789 -9.360 1.00 91.06 74 PRO A N 1
ATOM 585 C CA . PRO A 1 74 ? 6.405 12.224 -10.004 1.00 91.06 74 PRO A CA 1
ATOM 586 C C . PRO A 1 74 ? 6.290 12.345 -11.533 1.00 91.06 74 PRO A C 1
ATOM 588 O O . PRO A 1 74 ? 7.255 12.774 -12.164 1.00 91.06 74 PRO A O 1
ATOM 591 N N . GLY A 1 75 ? 5.176 11.922 -12.145 1.00 87.25 75 GLY A N 1
ATOM 592 C CA . GLY A 1 75 ? 4.926 11.976 -13.593 1.00 87.25 75 GLY A CA 1
ATOM 593 C C . GLY A 1 75 ? 5.763 11.004 -14.437 1.00 87.25 75 GLY A C 1
ATOM 594 O O . GLY A 1 75 ? 5.556 10.898 -15.641 1.00 87.25 75 GLY A O 1
ATOM 595 N N . ASN A 1 76 ? 6.696 10.280 -13.817 1.00 89.56 76 ASN A N 1
ATOM 596 C CA . ASN A 1 76 ? 7.616 9.343 -14.458 1.00 89.56 76 ASN A CA 1
ATOM 597 C C . ASN A 1 76 ? 7.386 7.926 -13.912 1.00 89.56 76 ASN A C 1
ATOM 599 O O . ASN A 1 76 ? 7.375 7.737 -12.696 1.00 89.56 76 ASN A O 1
ATOM 603 N N . ALA A 1 77 ? 7.247 6.943 -14.806 1.00 87.06 77 ALA A N 1
ATOM 604 C CA . ALA A 1 77 ? 6.927 5.557 -14.461 1.00 87.06 77 ALA A CA 1
ATOM 605 C C . ALA A 1 77 ? 7.937 4.911 -13.494 1.00 87.06 77 ALA A C 1
ATOM 607 O O . ALA A 1 77 ? 7.520 4.347 -12.485 1.00 87.06 77 ALA A O 1
ATOM 608 N N . ASP A 1 78 ? 9.241 5.068 -13.722 1.00 88.38 78 ASP A N 1
ATOM 609 C CA . ASP A 1 78 ? 10.283 4.498 -12.855 1.00 88.38 78 ASP A CA 1
ATOM 610 C C . ASP A 1 78 ? 10.218 5.094 -11.446 1.00 88.38 78 ASP A C 1
ATOM 612 O O . ASP A 1 78 ? 10.288 4.385 -10.444 1.00 88.38 78 ASP A O 1
ATOM 616 N N . LYS A 1 79 ? 9.985 6.408 -11.349 1.00 91.19 79 LYS A N 1
ATOM 617 C CA . LYS A 1 79 ? 9.796 7.071 -10.052 1.00 91.19 79 LYS A CA 1
ATOM 618 C C . LYS A 1 79 ? 8.510 6.625 -9.356 1.00 91.19 79 LYS A C 1
ATOM 620 O O . LYS A 1 79 ? 8.470 6.585 -8.128 1.00 91.19 79 LYS A O 1
ATOM 625 N N . ARG A 1 80 ? 7.459 6.278 -10.105 1.00 91.44 80 ARG A N 1
ATOM 626 C CA . ARG A 1 80 ? 6.236 5.694 -9.532 1.00 91.44 80 ARG A CA 1
ATOM 627 C C . ARG A 1 80 ? 6.494 4.289 -8.978 1.00 91.44 80 ARG A C 1
ATOM 629 O O . ARG A 1 80 ? 6.019 3.992 -7.883 1.00 91.44 80 ARG A O 1
ATOM 636 N N . VAL A 1 81 ? 7.311 3.477 -9.657 1.00 89.56 81 VAL A N 1
ATOM 637 C CA . VAL A 1 81 ? 7.792 2.180 -9.139 1.00 89.56 81 VAL A CA 1
ATOM 638 C C . VAL A 1 81 ? 8.580 2.386 -7.844 1.00 89.56 81 VAL A C 1
ATOM 640 O O . VAL A 1 81 ? 8.276 1.755 -6.832 1.00 89.56 81 VAL A O 1
ATOM 643 N N . THR A 1 82 ? 9.524 3.331 -7.817 1.00 90.69 82 THR A N 1
ATOM 644 C CA . THR A 1 82 ? 10.251 3.683 -6.586 1.00 90.69 82 THR A CA 1
ATOM 645 C C . THR A 1 82 ? 9.301 4.101 -5.460 1.00 90.69 82 THR A C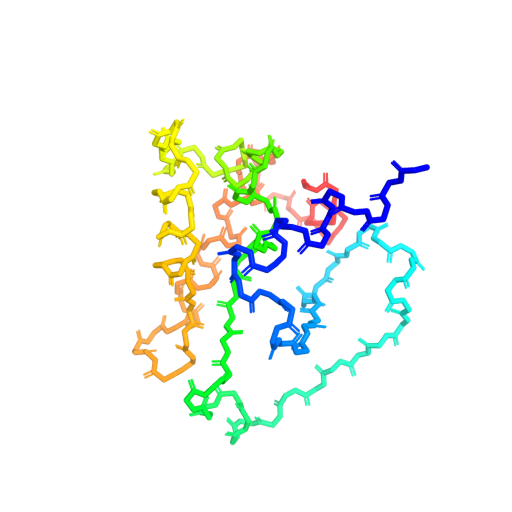 1
ATOM 647 O O . THR A 1 82 ? 9.440 3.622 -4.337 1.00 90.69 82 THR A O 1
ATOM 650 N N . ASN A 1 83 ? 8.296 4.936 -5.747 1.00 91.50 83 ASN A N 1
ATOM 651 C CA . ASN A 1 83 ? 7.297 5.335 -4.753 1.00 91.50 83 ASN A CA 1
ATOM 652 C C . ASN A 1 83 ? 6.510 4.140 -4.200 1.00 91.50 83 ASN A C 1
ATOM 654 O O . ASN A 1 83 ? 6.257 4.104 -2.997 1.00 9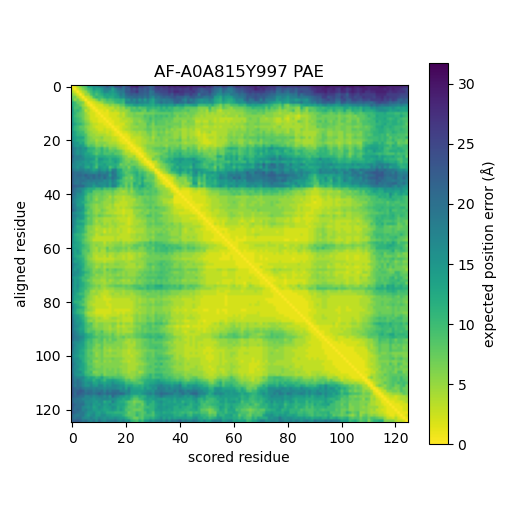1.50 83 ASN A O 1
ATOM 658 N N . PHE A 1 84 ? 6.140 3.168 -5.040 1.00 90.62 84 PHE A N 1
ATOM 659 C CA . PHE A 1 84 ? 5.490 1.941 -4.577 1.00 90.62 84 PHE A CA 1
ATOM 660 C C . PHE A 1 84 ? 6.386 1.181 -3.595 1.00 90.62 84 PHE A C 1
ATOM 662 O O . PHE A 1 84 ? 5.956 0.902 -2.475 1.00 90.62 84 PHE A O 1
ATOM 669 N N . HIS A 1 85 ? 7.640 0.905 -3.964 1.00 89.50 85 HIS A N 1
ATOM 670 C CA . HIS A 1 85 ? 8.569 0.176 -3.095 1.00 89.50 85 HIS A CA 1
ATOM 671 C C . HIS A 1 85 ? 8.858 0.914 -1.783 1.00 89.50 85 HIS A C 1
ATOM 673 O O . HIS A 1 85 ? 8.875 0.280 -0.732 1.00 89.50 85 HIS A O 1
ATOM 679 N N . ASN A 1 86 ? 8.975 2.243 -1.820 1.00 88.81 86 ASN A N 1
ATOM 680 C CA . ASN A 1 86 ? 9.153 3.071 -0.624 1.00 88.81 86 ASN A CA 1
ATOM 681 C C . ASN A 1 86 ? 7.893 3.161 0.254 1.00 88.81 86 ASN A C 1
ATOM 683 O O . ASN A 1 86 ? 7.977 3.591 1.399 1.00 88.81 86 ASN A O 1
ATOM 687 N N . SER A 1 87 ? 6.722 2.792 -0.274 1.00 86.62 87 SER A N 1
ATOM 688 C CA . SER A 1 87 ? 5.459 2.789 0.473 1.00 86.62 87 SER A CA 1
ATOM 689 C C . SER A 1 87 ? 5.145 1.458 1.158 1.00 86.62 87 SER A C 1
ATOM 691 O O . SER A 1 87 ? 4.155 1.374 1.888 1.00 86.62 87 SER A O 1
ATOM 693 N N . LYS A 1 88 ? 5.956 0.417 0.917 1.00 87.75 88 LYS A N 1
ATOM 694 C CA . LYS A 1 88 ? 5.809 -0.872 1.591 1.00 87.75 88 LYS A CA 1
ATOM 695 C C . LYS A 1 88 ? 6.115 -0.700 3.078 1.00 87.75 88 LYS A C 1
ATOM 697 O O . LYS A 1 88 ? 7.110 -0.095 3.467 1.00 87.75 88 LYS A O 1
ATOM 702 N N . LEU A 1 89 ? 5.243 -1.250 3.902 1.00 86.31 89 LEU A N 1
ATOM 703 C CA . LEU A 1 89 ? 5.366 -1.327 5.343 1.00 86.31 89 LEU A CA 1
ATOM 704 C C . LEU A 1 89 ? 5.691 -2.774 5.721 1.00 86.31 89 LEU A C 1
ATOM 706 O O . LEU A 1 89 ? 5.063 -3.710 5.228 1.00 86.31 89 LEU A O 1
ATOM 710 N N . HIS A 1 90 ? 6.655 -2.957 6.615 1.00 88.56 90 HIS A N 1
ATOM 711 C CA . HIS A 1 90 ? 7.024 -4.268 7.141 1.00 88.56 90 HIS A CA 1
ATOM 712 C C . HIS A 1 90 ? 6.728 -4.311 8.644 1.00 88.56 90 HIS A C 1
ATOM 714 O O . HIS A 1 90 ? 7.026 -3.351 9.358 1.00 88.56 90 HIS A O 1
ATOM 720 N N . CYS A 1 91 ? 6.169 -5.415 9.151 1.00 86.31 91 CYS A N 1
ATOM 721 C CA . CYS A 1 91 ? 5.751 -5.518 10.558 1.00 86.31 91 CYS A CA 1
ATOM 722 C C . CYS A 1 91 ? 6.911 -5.502 11.564 1.00 86.31 91 CYS A C 1
ATOM 724 O O . CYS A 1 91 ? 6.685 -5.317 12.755 1.00 86.31 91 CYS A O 1
ATOM 726 N N . SER A 1 92 ? 8.149 -5.677 11.098 1.00 85.56 92 SER A N 1
ATOM 727 C CA . SER A 1 92 ? 9.355 -5.525 11.926 1.00 85.56 92 SER A CA 1
ATOM 728 C C . SER A 1 92 ? 9.749 -4.069 12.194 1.00 85.56 92 SER A C 1
ATOM 730 O O . SER A 1 92 ? 10.603 -3.826 13.045 1.00 85.56 92 SER A O 1
ATOM 732 N N . ILE A 1 93 ? 9.161 -3.099 11.485 1.00 85.06 93 ILE A N 1
ATOM 733 C CA . ILE A 1 93 ? 9.450 -1.682 11.710 1.00 85.06 93 ILE A CA 1
ATOM 734 C C . ILE A 1 93 ? 8.809 -1.264 13.041 1.00 85.06 93 ILE A C 1
ATOM 736 O O . ILE A 1 93 ? 7.628 -1.554 13.262 1.00 85.06 93 ILE A O 1
ATOM 740 N N . PRO A 1 94 ? 9.540 -0.562 13.931 1.00 85.69 94 PRO A N 1
ATOM 741 C CA . PRO A 1 94 ? 8.963 -0.044 15.162 1.00 85.69 94 PRO A CA 1
ATOM 742 C C . PRO A 1 94 ? 7.699 0.768 14.885 1.00 85.69 94 PRO A C 1
ATOM 744 O O . PRO A 1 94 ? 7.711 1.688 14.067 1.00 85.69 94 PRO A O 1
ATOM 747 N N . ARG A 1 95 ? 6.619 0.448 15.604 1.00 87.56 95 ARG A N 1
ATOM 748 C CA . ARG A 1 95 ? 5.318 1.122 15.496 1.00 87.56 95 ARG A CA 1
ATOM 749 C C . ARG A 1 95 ? 4.645 0.995 14.122 1.00 87.56 95 ARG A C 1
ATOM 751 O O . ARG A 1 95 ? 3.867 1.874 13.744 1.00 87.56 95 ARG A O 1
ATOM 758 N N . TYR A 1 96 ? 4.909 -0.088 13.386 1.00 85.88 96 TYR A N 1
ATOM 759 C CA . TYR A 1 96 ? 4.222 -0.428 12.133 1.00 85.88 96 TYR A CA 1
ATOM 760 C C . TYR A 1 96 ? 2.696 -0.254 12.233 1.00 85.88 96 TYR A C 1
ATOM 762 O O . TYR A 1 96 ? 2.073 0.356 11.365 1.00 85.88 96 TYR A O 1
ATOM 770 N N . GLU A 1 97 ? 2.103 -0.741 13.319 1.00 84.88 97 GLU A N 1
ATOM 771 C CA . GLU A 1 97 ? 0.670 -0.686 13.585 1.00 84.88 97 GLU A CA 1
ATOM 772 C C . GLU A 1 97 ? 0.140 0.749 13.661 1.00 84.88 97 GLU A C 1
ATOM 774 O O . GLU A 1 97 ? -0.938 1.031 13.140 1.00 84.88 97 GLU A O 1
ATOM 779 N N . TYR A 1 98 ? 0.919 1.680 14.223 1.00 88.69 98 TYR A N 1
ATOM 780 C CA . TYR A 1 98 ? 0.552 3.094 14.260 1.00 88.69 98 TYR A CA 1
ATOM 781 C C . TYR A 1 98 ? 0.597 3.713 12.865 1.00 88.69 98 TYR A C 1
ATOM 783 O O . TYR A 1 98 ? -0.311 4.463 12.511 1.00 88.69 98 TYR A O 1
ATOM 791 N N . ALA A 1 99 ? 1.623 3.405 12.067 1.00 86.50 99 ALA A N 1
ATOM 792 C CA . ALA A 1 99 ? 1.724 3.899 10.695 1.00 86.50 99 ALA A CA 1
ATOM 793 C C . ALA A 1 99 ? 0.555 3.392 9.833 1.00 86.50 99 ALA A C 1
ATOM 795 O O . ALA A 1 99 ? -0.112 4.185 9.170 1.00 86.50 99 ALA A O 1
ATOM 796 N N . ALA A 1 100 ? 0.255 2.092 9.908 1.00 84.25 100 ALA A N 1
ATOM 797 C CA . ALA A 1 100 ? -0.861 1.482 9.191 1.00 84.25 100 ALA A CA 1
ATOM 798 C C . ALA A 1 100 ? -2.220 2.063 9.623 1.00 84.25 100 ALA A C 1
ATOM 800 O O . ALA A 1 100 ? -3.034 2.425 8.772 1.00 84.25 100 ALA A O 1
ATOM 801 N N . ALA A 1 101 ? -2.453 2.208 10.934 1.00 83.44 101 ALA A N 1
ATOM 802 C CA . ALA A 1 101 ? -3.687 2.784 11.464 1.00 83.44 101 ALA A CA 1
ATOM 803 C C . ALA A 1 101 ? -3.860 4.256 11.061 1.00 83.44 101 ALA A C 1
ATOM 805 O O . ALA A 1 101 ? -4.940 4.649 10.625 1.00 83.44 101 ALA A O 1
ATOM 806 N N . THR A 1 102 ? -2.795 5.058 11.149 1.00 85.75 102 THR A N 1
ATOM 807 C CA . THR A 1 102 ? -2.829 6.490 10.804 1.00 85.75 102 THR A CA 1
ATOM 808 C C . THR A 1 102 ? -3.180 6.689 9.336 1.00 85.75 102 THR A C 1
ATOM 810 O O . THR A 1 102 ? -4.002 7.540 9.004 1.00 85.75 102 THR A O 1
ATOM 813 N N . GLU A 1 103 ? -2.608 5.873 8.454 1.00 85.19 103 GLU A N 1
ATOM 814 C CA . GLU A 1 103 ? -2.902 5.939 7.028 1.00 85.19 103 GLU A CA 1
ATOM 815 C C . GLU A 1 103 ? -4.359 5.551 6.729 1.00 85.19 103 GLU A C 1
ATOM 817 O O . GLU A 1 103 ? -5.029 6.212 5.934 1.00 85.19 103 GLU A O 1
ATOM 822 N N . LEU A 1 104 ? -4.888 4.521 7.400 1.00 80.12 104 LEU A N 1
ATOM 823 C CA . LEU A 1 104 ? -6.291 4.123 7.265 1.00 80.12 104 LEU A CA 1
ATOM 824 C C . LEU A 1 104 ? -7.245 5.218 7.762 1.00 80.12 104 LEU A C 1
ATOM 826 O O . LEU A 1 104 ? -8.229 5.529 7.087 1.00 80.12 104 LEU A O 1
ATOM 830 N N . MET A 1 105 ? -6.929 5.846 8.897 1.00 81.06 105 MET A N 1
ATOM 831 C CA . MET A 1 105 ? -7.681 6.987 9.424 1.00 81.06 105 MET A CA 1
ATOM 832 C C . MET A 1 105 ? -7.635 8.183 8.469 1.00 81.06 105 MET A C 1
ATOM 834 O O . MET A 1 105 ? -8.675 8.771 8.193 1.00 81.06 105 MET A O 1
ATOM 838 N N . ALA A 1 106 ? -6.463 8.521 7.923 1.00 83.25 106 ALA A N 1
ATOM 839 C CA . ALA A 1 106 ? -6.302 9.639 6.996 1.00 83.25 106 ALA A CA 1
ATOM 840 C C . ALA A 1 106 ? -7.087 9.425 5.693 1.00 83.25 106 ALA A C 1
ATOM 842 O O . ALA A 1 106 ? -7.743 10.345 5.203 1.00 83.25 106 ALA A O 1
ATOM 843 N N . LEU A 1 107 ? -7.061 8.205 5.147 1.00 79.31 107 LEU A N 1
ATOM 844 C CA . L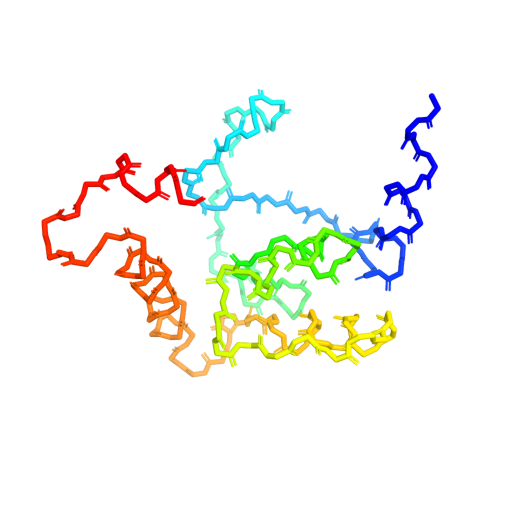EU A 1 107 ? -7.839 7.841 3.960 1.00 79.31 107 LEU A CA 1
ATOM 845 C C . LEU A 1 107 ? -9.345 7.934 4.221 1.00 79.31 107 LEU A C 1
ATOM 847 O O . LEU A 1 107 ? -10.076 8.506 3.415 1.00 79.31 107 LEU A O 1
ATOM 851 N N . THR A 1 108 ? -9.797 7.415 5.361 1.00 75.31 108 THR A N 1
ATOM 852 C CA . THR A 1 108 ? -11.220 7.411 5.718 1.00 75.31 108 THR A CA 1
ATOM 853 C C . THR A 1 108 ? -11.725 8.823 6.015 1.00 75.31 108 THR A C 1
ATOM 855 O O . THR A 1 108 ? -12.736 9.244 5.462 1.00 75.31 108 THR A O 1
ATOM 858 N N . GLY A 1 109 ? -10.977 9.596 6.806 1.00 74.69 109 GLY A N 1
ATOM 859 C CA . GLY A 1 109 ? -11.320 10.972 7.172 1.00 74.69 109 GLY A CA 1
ATOM 860 C C . GLY A 1 109 ? -11.295 11.952 5.996 1.00 74.69 109 GLY A C 1
ATOM 861 O O . GLY A 1 109 ? -12.030 12.937 5.992 1.00 74.69 109 GLY A O 1
ATOM 862 N N . LYS A 1 110 ? -10.486 11.683 4.960 1.00 75.62 110 LYS A N 1
ATOM 863 C CA . LYS A 1 110 ? -10.521 12.461 3.715 1.00 75.62 110 LYS A CA 1
ATOM 864 C C . LYS A 1 110 ? -11.861 12.305 2.993 1.00 75.62 110 LYS A C 1
ATOM 866 O O . LYS A 1 110 ? -12.393 13.293 2.496 1.00 75.62 110 LYS A O 1
ATOM 871 N N . ASN A 1 111 ? -12.370 11.079 2.906 1.00 69.31 111 ASN A N 1
ATOM 872 C CA . ASN A 1 111 ? -13.617 10.792 2.200 1.00 69.31 111 ASN A CA 1
ATOM 873 C C . ASN A 1 111 ? -14.842 11.169 3.042 1.00 69.31 111 ASN A C 1
ATOM 875 O O . ASN A 1 111 ? -15.807 11.718 2.515 1.00 69.31 111 ASN A O 1
ATOM 879 N N . LYS A 1 112 ? -14.781 10.934 4.356 1.00 68.00 112 LYS A N 1
ATOM 880 C CA . LYS A 1 112 ? -15.828 11.276 5.315 1.00 68.00 112 LYS A CA 1
ATOM 881 C C . LYS A 1 112 ? -15.245 12.251 6.335 1.00 68.00 112 LYS A C 1
ATOM 883 O O . LYS A 1 112 ? -14.602 11.838 7.291 1.00 68.00 112 LYS A O 1
ATOM 888 N N . GLN A 1 113 ? -15.465 13.553 6.132 1.00 69.94 113 GLN A N 1
ATOM 889 C CA . GLN A 1 113 ? -15.054 14.631 7.051 1.00 69.94 113 GLN A CA 1
ATOM 890 C C . GLN A 1 113 ? -15.896 14.636 8.349 1.00 69.94 113 GLN A C 1
ATOM 892 O O . GLN A 1 113 ? -16.405 15.666 8.782 1.00 69.94 113 GLN A O 1
ATOM 897 N N . SER A 1 114 ? -16.101 13.464 8.948 1.00 69.19 114 SER A N 1
ATOM 898 C CA . SER A 1 114 ? -16.897 13.226 10.149 1.00 69.19 114 SER A CA 1
ATOM 899 C C . SER A 1 114 ? -16.229 12.138 10.987 1.00 69.19 114 SER A C 1
ATOM 901 O O . SER A 1 114 ? -15.582 11.242 10.450 1.00 69.19 114 SER A O 1
ATOM 903 N N . MET A 1 115 ? -16.405 12.203 12.307 1.00 66.81 115 MET A N 1
ATOM 904 C CA . MET A 1 115 ? -15.993 11.124 13.215 1.00 66.81 115 MET A CA 1
ATOM 905 C C . MET A 1 115 ? -17.003 9.968 13.260 1.00 66.81 115 MET A C 1
ATOM 907 O O . MET A 1 115 ? -16.703 8.922 13.826 1.00 66.81 115 MET A O 1
ATOM 911 N N . ASP A 1 116 ? -18.185 10.142 12.666 1.00 73.75 116 ASP A N 1
ATOM 912 C CA . ASP A 1 116 ? -19.202 9.098 12.546 1.00 73.75 116 ASP A CA 1
ATOM 913 C C . ASP A 1 116 ? -18.904 8.206 11.329 1.00 73.75 116 ASP A C 1
ATOM 915 O O . ASP A 1 116 ? -19.388 8.441 10.220 1.00 73.75 116 ASP A O 1
ATOM 919 N N . VAL A 1 117 ? -18.013 7.232 11.516 1.00 68.69 117 VAL A N 1
ATOM 920 C CA . VAL A 1 117 ? -17.502 6.335 10.470 1.00 68.69 117 VAL A CA 1
ATOM 921 C C . VAL A 1 117 ? -17.995 4.909 10.719 1.00 68.69 117 VAL A C 1
ATOM 923 O O . VAL A 1 117 ? -17.749 4.330 11.774 1.00 68.69 117 VAL A O 1
ATOM 926 N N . THR A 1 118 ? -18.638 4.317 9.716 1.00 76.19 118 THR A N 1
ATOM 927 C CA . THR A 1 118 ? -19.090 2.919 9.693 1.00 76.19 118 THR A CA 1
AT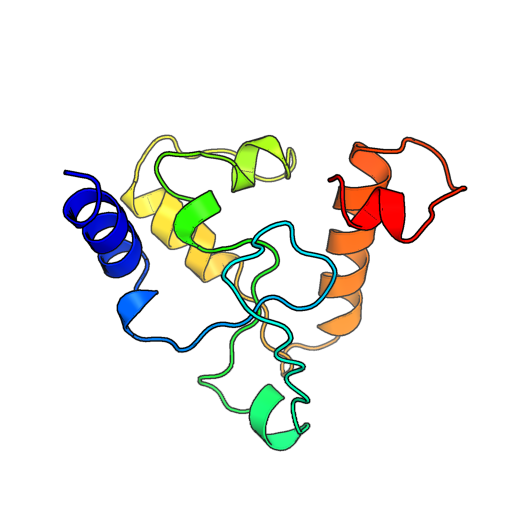OM 928 C C . THR A 1 118 ? -18.168 2.055 8.826 1.00 76.19 118 THR A C 1
ATOM 930 O O . THR A 1 118 ? -17.366 2.562 8.042 1.00 76.19 118 THR A O 1
ATOM 933 N N . LEU A 1 119 ? -18.296 0.726 8.922 1.00 67.69 119 LEU A N 1
ATOM 934 C CA . LEU A 1 119 ? -17.555 -0.205 8.057 1.00 67.69 119 LEU A CA 1
ATOM 935 C C . LEU A 1 119 ? -17.852 0.005 6.565 1.00 67.69 119 LEU A C 1
ATOM 937 O O . LEU A 1 119 ? -16.956 -0.168 5.741 1.00 67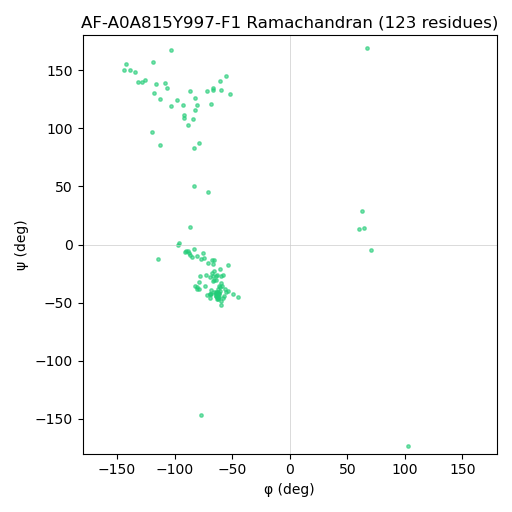.69 119 LEU A O 1
ATOM 941 N N . THR A 1 120 ? -19.077 0.406 6.222 1.00 70.69 120 THR A N 1
ATOM 942 C CA . THR A 1 120 ? -19.474 0.709 4.841 1.00 70.69 120 THR A CA 1
ATOM 943 C C . THR A 1 120 ? -18.697 1.905 4.296 1.00 70.69 120 THR A C 1
ATOM 945 O O . THR A 1 120 ? -18.172 1.846 3.191 1.00 70.69 120 THR A O 1
ATOM 948 N N . ASP A 1 121 ? -18.495 2.943 5.112 1.00 69.50 121 ASP A N 1
ATOM 949 C CA . ASP A 1 121 ? -17.707 4.118 4.711 1.00 69.50 121 ASP A CA 1
ATOM 950 C C . ASP A 1 121 ? -16.228 3.780 4.449 1.00 69.50 121 ASP A C 1
ATOM 952 O O . ASP A 1 121 ? -15.556 4.445 3.663 1.00 69.50 121 ASP A O 1
ATOM 956 N N . ILE A 1 122 ? -15.710 2.736 5.105 1.00 66.56 122 ILE A N 1
ATOM 957 C CA . ILE A 1 122 ? -14.356 2.211 4.874 1.00 66.56 122 ILE A CA 1
ATOM 958 C C . ILE A 1 122 ? -14.307 1.366 3.592 1.00 66.56 122 ILE A C 1
ATOM 960 O O . ILE A 1 122 ? -13.250 1.256 2.970 1.00 66.56 122 ILE A O 1
ATOM 964 N N . ALA A 1 123 ? -15.419 0.754 3.190 1.00 65.62 123 ALA A N 1
ATOM 965 C CA . ALA A 1 123 ? -15.499 -0.076 1.992 1.00 65.62 123 ALA A CA 1
ATOM 966 C C . ALA A 1 123 ? -15.656 0.742 0.704 1.00 65.62 123 ALA A C 1
ATOM 968 O O . ALA A 1 123 ? -15.011 0.419 -0.292 1.00 65.62 123 ALA A O 1
ATOM 969 N N . ASP A 1 124 ? -16.432 1.826 0.748 1.00 65.25 124 ASP A N 1
ATOM 970 C CA . ASP A 1 124 ? -16.813 2.635 -0.422 1.00 65.25 124 ASP A CA 1
ATOM 971 C C . ASP A 1 124 ? -15.796 3.745 -0.785 1.00 65.25 124 ASP A C 1
ATOM 973 O O . ASP A 1 124 ? -16.108 4.683 -1.522 1.00 65.25 124 ASP A O 1
ATOM 977 N N . ARG A 1 125 ? -14.578 3.665 -0.238 1.00 59.88 125 ARG A N 1
ATOM 978 C CA . ARG A 1 125 ? -13.523 4.694 -0.314 1.00 59.88 125 ARG A CA 1
ATOM 979 C C . ARG A 1 125 ? -12.789 4.821 -1.654 1.00 59.88 125 ARG A C 1
ATOM 981 O O . ARG A 1 125 ? -12.563 3.793 -2.326 1.00 59.88 125 ARG A O 1
#

Sequence (125 aa):
MKIQSEYIADRSLGADKHVFSVLGPHLGHYYGDIIVVFKKEIMFHPDANFSIQAGTSFGPSGNAYKHRPWLKDPGNADKRVTNFHNSKLHCSIPRYEYAAATELMALTGKNKQSMDVTLTDIADR

Solvent-accessible surface area (backbone atoms only — not comparable to full-atom values): 7954 Å² total; per-residue (Å²): 143,65,74,64,65,56,52,52,52,30,54,70,62,50,49,76,80,53,92,84,81,82,89,70,72,73,86,62,82,84,68,62,95,74,83,81,80,76,53,67,72,55,46,58,34,91,87,38,72,43,58,94,60,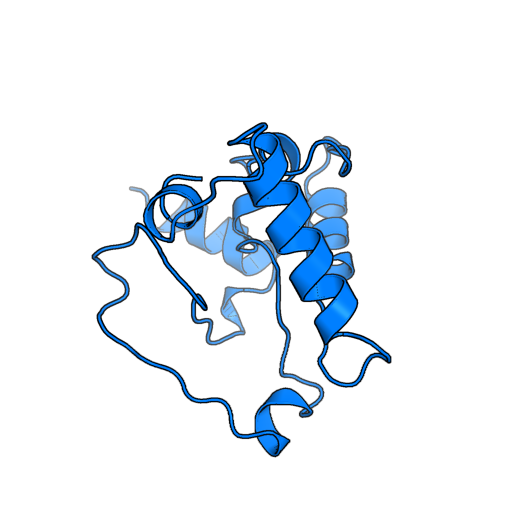63,67,66,26,46,43,94,74,39,44,51,34,72,69,34,77,92,45,80,78,75,90,39,71,70,56,26,39,51,52,46,65,73,53,50,45,42,67,75,44,87,63,35,67,57,56,55,49,52,50,53,49,52,51,39,42,68,77,40,88,54,91,87,73,53,74,64,61,62,43,76,108

Mean predicted aligned error: 8.06 Å

pLDDT: mean 77.59, std 12.28, range [34.75, 91.5]

Secondary structure (DSSP, 8-state):
--HHHHHHHHHHTTGGGS-----S----TTS-S------HHHHTSTT--B-SS-GGGGTTT-HHHHH-TTSPP-SSHHHHHHHHHHT-B-TTSTTHHHHHHHHHHHHHHHH--SS---HHHHH--

Foldseek 3Di:
DPVPVVVVLCVLLVVVVDDDDDDAAEPPPPRDPDDDDDDPVNLQPPPRWDALDDLCCLPPVVVVCVLCVVDDNPVDSNVSSVVRVVRIQGPPPPPSVVVSVVVLCSSLCVQPVDPPDDSVSSNVD

Radius of gyration: 15.31 Å; Cα contacts (8 Å, |Δi|>4): 92; chains: 1; bounding box: 31×31×41 Å